Protein AF-A0A2T9XMM3-F1 (afdb_monomer_lite)

Structure (mmCIF, N/CA/C/O backbone):
data_AF-A0A2T9XMM3-F1
#
_entry.id   AF-A0A2T9XMM3-F1
#
loop_
_atom_site.group_PDB
_atom_site.id
_atom_site.type_symbol
_atom_site.label_atom_id
_atom_site.label_alt_id
_atom_site.label_comp_id
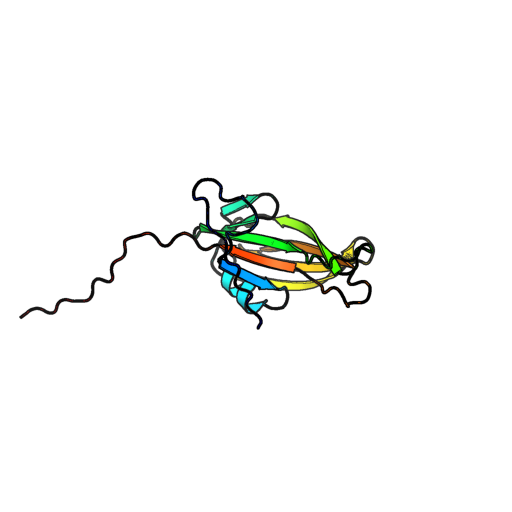_atom_site.label_asym_id
_atom_site.label_entity_id
_atom_site.label_seq_id
_atom_site.pdbx_PDB_ins_code
_atom_site.Cartn_x
_atom_site.Cartn_y
_atom_site.Cartn_z
_atom_site.occupancy
_atom_site.B_iso_or_equiv
_atom_site.auth_seq_id
_atom_site.auth_comp_id
_atom_site.auth_asym_id
_atom_site.auth_atom_id
_atom_site.pdbx_PDB_model_num
ATOM 1 N N . MET A 1 1 ? -2.724 14.398 -9.578 1.00 36.16 1 MET A N 1
ATOM 2 C CA . MET A 1 1 ? -3.770 13.442 -9.167 1.00 36.16 1 MET A CA 1
ATOM 3 C C . MET A 1 1 ? -4.407 12.873 -10.418 1.00 36.16 1 MET A C 1
ATOM 5 O O . MET A 1 1 ? -5.236 13.542 -11.024 1.00 36.16 1 MET A O 1
ATOM 9 N N . SER A 1 2 ? -3.943 11.702 -10.851 1.00 33.81 2 SER A N 1
ATOM 10 C CA . SER A 1 2 ? -4.586 10.939 -11.920 1.00 33.81 2 SER A CA 1
ATOM 11 C C . SER A 1 2 ? -5.397 9.839 -11.245 1.00 33.81 2 SER A C 1
ATOM 13 O O . SER A 1 2 ? -4.831 9.018 -10.539 1.00 33.81 2 SER A O 1
ATOM 15 N N . VAL A 1 3 ? -6.720 9.870 -11.383 1.00 31.66 3 VAL A N 1
ATOM 16 C CA . VAL A 1 3 ? -7.598 8.779 -10.940 1.00 31.66 3 VAL A CA 1
ATOM 17 C C . VAL A 1 3 ? -7.971 8.009 -12.198 1.00 31.66 3 VAL A C 1
ATOM 19 O O . VAL A 1 3 ? -8.618 8.568 -13.085 1.00 31.66 3 VAL A O 1
ATOM 22 N N . VAL A 1 4 ? -7.538 6.754 -12.306 1.00 38.78 4 VAL A N 1
ATOM 23 C CA . VAL A 1 4 ? -7.901 5.881 -13.429 1.00 38.78 4 VAL A CA 1
ATOM 24 C C . VAL A 1 4 ? -9.124 5.065 -13.012 1.00 38.78 4 VAL A C 1
ATOM 26 O O . VAL A 1 4 ? -9.037 4.224 -12.123 1.00 38.78 4 VAL A O 1
ATOM 29 N N . ALA A 1 5 ? -10.276 5.329 -13.630 1.00 34.34 5 ALA A N 1
ATOM 30 C CA . ALA A 1 5 ? -11.491 4.545 -13.413 1.00 34.34 5 ALA A CA 1
ATOM 31 C C . ALA A 1 5 ? -11.460 3.275 -14.284 1.00 34.34 5 ALA A C 1
ATOM 33 O O . ALA A 1 5 ? -11.345 3.372 -15.507 1.00 34.34 5 ALA A O 1
ATOM 34 N N . TYR A 1 6 ? -11.575 2.095 -13.670 1.00 34.84 6 TYR A N 1
ATOM 35 C CA . TYR A 1 6 ? -11.696 0.806 -14.363 1.00 34.84 6 TYR A CA 1
ATOM 36 C C . TYR A 1 6 ? -13.177 0.394 -14.440 1.00 34.84 6 TYR A C 1
ATOM 38 O O . TYR A 1 6 ? -13.925 0.585 -13.490 1.00 34.84 6 TYR A O 1
ATOM 46 N N . SER A 1 7 ? -13.630 -0.143 -15.582 1.00 37.62 7 SER A N 1
ATOM 47 C CA . SER A 1 7 ? -15.038 -0.533 -15.793 1.00 37.62 7 SER A CA 1
ATOM 48 C C . SER A 1 7 ? -15.163 -2.010 -16.179 1.00 37.62 7 SER A C 1
ATOM 50 O O . SER A 1 7 ? -15.087 -2.370 -17.352 1.00 37.62 7 SER A O 1
ATOM 52 N N . GLY A 1 8 ? -15.349 -2.882 -15.188 1.00 38.88 8 GLY A N 1
ATOM 53 C CA . GLY A 1 8 ? -15.798 -4.263 -15.383 1.00 38.88 8 GLY A CA 1
ATOM 54 C C . GLY A 1 8 ? -17.090 -4.542 -14.607 1.00 38.88 8 GLY A C 1
ATOM 55 O O . GLY A 1 8 ? -17.559 -3.709 -13.838 1.00 38.88 8 GLY A O 1
ATOM 56 N N . ARG A 1 9 ? -17.739 -5.679 -14.885 1.00 34.91 9 ARG A N 1
ATOM 57 C CA . ARG A 1 9 ? -18.986 -6.114 -14.227 1.00 34.91 9 ARG A CA 1
ATOM 58 C C . ARG A 1 9 ? -18.664 -7.129 -13.129 1.00 34.91 9 ARG A C 1
ATOM 60 O O . ARG A 1 9 ? -17.972 -8.096 -13.420 1.00 34.91 9 ARG A O 1
ATOM 67 N N . ILE A 1 10 ? -19.251 -6.928 -11.947 1.00 46.00 10 ILE A N 1
ATOM 68 C CA . ILE A 1 10 ? -18.973 -7.689 -10.719 1.00 46.00 10 ILE A CA 1
ATOM 69 C C . ILE A 1 10 ? -19.811 -8.967 -10.618 1.00 46.00 10 ILE A C 1
ATOM 71 O O . ILE A 1 10 ? -21.035 -8.933 -10.778 1.00 46.00 10 ILE A O 1
ATOM 75 N N . ASP A 1 11 ? -19.151 -10.080 -10.290 1.00 38.66 11 ASP A N 1
ATOM 76 C CA . ASP A 1 11 ? -19.771 -11.327 -9.836 1.00 38.66 11 ASP A CA 1
ATOM 77 C C . ASP A 1 11 ? -19.892 -11.311 -8.300 1.00 38.66 11 ASP A C 1
ATOM 79 O O . ASP A 1 11 ? -18.904 -11.403 -7.573 1.00 38.66 11 ASP A O 1
ATOM 83 N N . ALA A 1 12 ? -21.123 -11.215 -7.788 1.00 39.44 12 ALA A N 1
ATOM 84 C CA . ALA A 1 12 ? -21.421 -11.170 -6.352 1.00 39.44 12 ALA A CA 1
ATOM 85 C C . ALA A 1 12 ? -21.085 -12.470 -5.586 1.00 39.44 12 ALA A C 1
ATOM 87 O O . ALA A 1 12 ? -21.313 -12.541 -4.379 1.00 39.44 12 ALA A O 1
ATOM 88 N N . THR A 1 13 ? -20.580 -13.508 -6.263 1.00 38.91 13 THR A N 1
ATOM 89 C CA . THR A 1 13 ? -20.295 -14.820 -5.665 1.00 38.91 13 THR A CA 1
ATOM 90 C C . THR A 1 13 ? -18.808 -15.143 -5.518 1.00 38.91 13 THR A C 1
ATOM 92 O O . THR A 1 13 ? -18.474 -16.089 -4.804 1.00 38.91 13 THR A O 1
ATOM 95 N N . ASN A 1 14 ? -17.906 -14.349 -6.109 1.00 46.03 14 ASN A N 1
ATOM 96 C CA . ASN A 1 14 ? -16.464 -14.544 -5.966 1.00 46.03 14 ASN A CA 1
ATOM 97 C C . ASN A 1 14 ? -15.724 -13.205 -5.794 1.00 46.03 14 ASN A C 1
ATOM 99 O O . ASN A 1 14 ? -15.321 -12.595 -6.784 1.00 46.03 14 ASN A O 1
ATOM 103 N N . PRO A 1 15 ? -15.479 -12.760 -4.549 1.00 48.69 15 PRO A N 1
ATOM 104 C CA . PRO A 1 15 ? -14.843 -11.474 -4.288 1.00 48.69 15 PRO A CA 1
ATOM 105 C C . PRO A 1 15 ? -13.369 -11.382 -4.724 1.00 48.69 15 PRO A C 1
ATOM 107 O O . PRO A 1 15 ? -12.824 -10.289 -4.598 1.00 48.69 15 PRO A O 1
ATOM 110 N N . TYR A 1 16 ? -12.760 -12.471 -5.219 1.00 48.06 16 TYR A N 1
ATOM 111 C CA . TYR A 1 16 ? -11.340 -12.597 -5.584 1.00 48.06 16 TYR A CA 1
ATOM 112 C C . TYR A 1 16 ? -11.097 -12.783 -7.101 1.00 48.06 16 TYR A C 1
ATOM 114 O O . TYR A 1 16 ? -9.991 -13.115 -7.522 1.00 48.06 16 TYR A O 1
ATOM 122 N N . SER A 1 17 ? -12.120 -12.612 -7.949 1.00 46.66 17 SER A N 1
ATOM 123 C CA . SER A 1 17 ? -11.978 -12.727 -9.409 1.00 46.66 17 SER A CA 1
ATOM 124 C C . SER A 1 17 ? -11.369 -11.450 -10.003 1.00 46.66 17 SER A C 1
ATOM 126 O O . SER A 1 17 ? -11.998 -10.395 -10.015 1.00 46.66 17 SER A O 1
ATOM 128 N N . SER A 1 18 ? -10.137 -11.528 -10.508 1.00 53.19 18 SER A N 1
ATOM 129 C CA . SER A 1 18 ? -9.391 -10.378 -11.024 1.00 53.19 18 SER A CA 1
ATOM 130 C C . SER A 1 18 ? -9.881 -9.888 -12.399 1.00 53.19 18 SER A C 1
ATOM 132 O O . SER A 1 18 ? -10.313 -10.658 -13.256 1.00 53.19 18 SER A O 1
ATOM 134 N N . SER A 1 19 ? -9.736 -8.572 -12.603 1.00 44.53 19 SER A N 1
ATOM 135 C CA . SER A 1 19 ? -10.054 -7.755 -13.793 1.00 44.53 19 SER A CA 1
ATOM 136 C C . SER A 1 19 ? -11.523 -7.319 -13.960 1.00 44.53 19 SER A C 1
ATOM 138 O O . SER A 1 19 ? -12.256 -7.782 -14.828 1.00 44.53 19 SER A O 1
ATOM 140 N N . GLY A 1 20 ? -11.945 -6.339 -13.149 1.00 50.19 20 GLY A N 1
ATOM 141 C CA . GLY A 1 20 ? -13.205 -5.617 -13.373 1.00 50.19 20 GLY A CA 1
ATOM 142 C C . GLY A 1 20 ? -13.899 -5.033 -12.143 1.00 50.19 20 GLY A C 1
ATOM 143 O O . GLY A 1 20 ? -14.808 -4.228 -12.308 1.00 50.19 20 GLY A O 1
ATOM 144 N N . ASP A 1 21 ? -13.454 -5.412 -10.946 1.00 65.62 21 ASP A N 1
ATOM 145 C CA . ASP A 1 21 ? -14.229 -5.259 -9.708 1.00 65.62 21 ASP A CA 1
ATOM 146 C C . ASP A 1 21 ? -13.867 -4.057 -8.828 1.00 65.62 21 ASP A C 1
ATOM 148 O O . ASP A 1 21 ? -14.535 -3.820 -7.826 1.00 65.62 21 ASP A O 1
ATOM 152 N N . PHE A 1 22 ? -12.816 -3.310 -9.160 1.00 72.56 22 PHE A N 1
ATOM 153 C CA . PHE A 1 22 ? -12.331 -2.209 -8.327 1.00 72.56 22 PHE A CA 1
ATOM 154 C C . PHE A 1 22 ? -12.805 -0.864 -8.880 1.00 72.56 22 PHE A C 1
ATOM 156 O O . PHE A 1 22 ? -12.601 -0.557 -10.055 1.00 72.56 22 PHE A O 1
ATOM 163 N N . ASP A 1 23 ? -13.424 -0.066 -8.014 1.00 80.19 23 ASP A N 1
ATOM 164 C CA . ASP A 1 23 ? -14.023 1.230 -8.335 1.00 80.19 23 ASP A CA 1
ATOM 165 C C . ASP A 1 23 ? -12.957 2.286 -8.654 1.00 80.19 23 ASP A C 1
ATOM 167 O O . ASP A 1 23 ? -13.153 3.164 -9.498 1.00 80.19 23 ASP A O 1
ATOM 171 N N . VAL A 1 24 ? -11.839 2.232 -7.925 1.00 85.44 24 VAL A N 1
ATOM 172 C CA . VAL A 1 24 ? -10.780 3.246 -7.939 1.00 85.44 24 VAL A CA 1
ATOM 173 C C . VAL A 1 24 ? -9.418 2.571 -7.808 1.00 85.44 24 VAL A C 1
ATOM 175 O O . VAL A 1 24 ? -9.282 1.590 -7.085 1.00 85.44 24 VAL A O 1
ATOM 178 N N . ALA A 1 25 ? -8.403 3.121 -8.471 1.00 88.19 25 ALA A N 1
ATOM 179 C CA . ALA A 1 25 ? -7.004 2.781 -8.241 1.00 88.19 25 ALA A CA 1
ATOM 180 C C . ALA A 1 25 ? -6.216 4.030 -7.823 1.00 88.19 25 ALA A C 1
ATOM 182 O O . ALA A 1 25 ? -6.357 5.091 -8.441 1.00 88.19 25 ALA A O 1
ATOM 183 N N . TYR A 1 26 ? -5.391 3.889 -6.788 1.00 91.69 26 TYR A N 1
ATOM 184 C CA . TYR A 1 26 ? -4.457 4.902 -6.303 1.00 91.69 26 TYR A CA 1
ATOM 185 C C . TYR A 1 26 ? -3.029 4.437 -6.568 1.00 91.69 26 TYR A C 1
ATOM 187 O O . TYR A 1 26 ? -2.674 3.337 -6.161 1.00 91.69 26 TYR A O 1
ATOM 195 N N . ASP A 1 27 ? -2.226 5.249 -7.254 1.00 92.81 27 ASP A N 1
ATOM 196 C CA . ASP A 1 27 ? -0.792 4.987 -7.408 1.00 92.81 27 ASP A CA 1
ATOM 197 C C . ASP A 1 27 ? -0.010 5.353 -6.134 1.00 92.81 27 ASP A C 1
ATOM 199 O O . ASP A 1 27 ? -0.527 6.028 -5.239 1.00 92.81 27 ASP A O 1
ATOM 203 N N . HIS A 1 28 ? 1.251 4.929 -6.070 1.00 90.00 28 HIS A N 1
ATOM 204 C CA . HIS A 1 28 ? 2.154 5.187 -4.945 1.00 90.00 28 HIS A CA 1
ATOM 205 C C . HIS A 1 28 ? 2.318 6.678 -4.582 1.00 90.00 28 HIS A C 1
ATOM 207 O O . HIS A 1 28 ? 2.737 6.987 -3.472 1.00 90.00 28 HIS A O 1
ATOM 213 N N . GLY A 1 29 ? 2.023 7.613 -5.494 1.00 92.12 29 GLY A N 1
ATOM 214 C CA . GLY A 1 29 ? 2.081 9.056 -5.249 1.00 92.12 29 GLY A CA 1
ATOM 215 C C . GLY A 1 29 ? 0.790 9.635 -4.661 1.00 92.12 29 GLY A C 1
ATOM 216 O O . GLY A 1 29 ? 0.753 10.807 -4.278 1.00 92.12 29 GLY A O 1
ATOM 217 N N . ALA A 1 30 ? -0.282 8.845 -4.570 1.00 94.00 30 ALA A N 1
ATOM 218 C CA . ALA A 1 30 ? -1.563 9.235 -3.989 1.00 94.00 30 ALA A CA 1
ATOM 219 C C . ALA A 1 30 ? -1.629 8.985 -2.468 1.00 94.00 30 ALA A C 1
ATOM 221 O O . ALA A 1 30 ? -2.681 8.616 -1.943 1.00 94.00 30 ALA A O 1
ATOM 222 N N . GLU A 1 31 ? -0.528 9.236 -1.755 1.00 96.25 31 GLU A N 1
ATOM 223 C CA . GLU A 1 31 ? -0.355 8.969 -0.318 1.00 96.25 31 GLU A CA 1
ATOM 224 C C . GLU A 1 31 ? -1.512 9.495 0.537 1.00 96.25 31 GLU A C 1
ATOM 226 O O . GLU A 1 31 ? -2.087 8.742 1.310 1.00 96.25 31 GLU A O 1
ATOM 231 N N . ALA A 1 32 ? -1.950 10.742 0.334 1.00 96.00 32 ALA A N 1
ATOM 232 C CA . ALA A 1 32 ? -3.059 11.321 1.101 1.00 96.00 32 ALA A CA 1
ATOM 233 C C . ALA A 1 32 ? -4.401 10.586 0.896 1.00 96.00 32 ALA A C 1
ATOM 235 O O . ALA A 1 32 ? -5.245 10.563 1.791 1.00 96.00 32 ALA A O 1
ATOM 236 N N . ALA A 1 33 ? -4.627 10.002 -0.285 1.00 94.75 33 ALA A N 1
ATOM 237 C CA . ALA A 1 33 ? -5.837 9.229 -0.560 1.00 94.75 33 ALA A CA 1
ATOM 238 C C . ALA A 1 33 ? -5.751 7.820 0.041 1.00 94.75 33 ALA A C 1
ATOM 240 O O . ALA A 1 33 ? -6.747 7.319 0.557 1.00 94.75 33 ALA A O 1
ATOM 241 N N . ILE A 1 34 ? -4.563 7.210 0.003 1.00 96.25 34 ILE A N 1
ATOM 242 C CA . ILE A 1 34 ? -4.285 5.912 0.631 1.00 96.25 34 ILE A CA 1
ATOM 243 C C . ILE A 1 34 ? -4.346 6.038 2.160 1.00 96.25 34 ILE A C 1
ATOM 245 O O . ILE A 1 34 ? -4.941 5.199 2.828 1.00 96.25 34 ILE A O 1
ATOM 249 N N . GLU A 1 35 ? -3.808 7.116 2.724 1.00 97.50 35 GLU A N 1
ATOM 250 C CA . GLU A 1 35 ? -3.907 7.430 4.147 1.00 97.50 35 GLU A CA 1
ATOM 251 C C . GLU A 1 35 ? -5.373 7.577 4.568 1.00 97.50 35 GLU A C 1
ATOM 253 O O . GLU A 1 35 ? -5.821 6.899 5.489 1.00 97.50 35 GLU A O 1
ATOM 258 N N . ALA A 1 36 ? -6.152 8.394 3.853 1.00 96.31 36 ALA A N 1
ATOM 259 C CA . ALA A 1 36 ? -7.572 8.586 4.146 1.00 96.31 36 ALA A CA 1
ATOM 260 C C . ALA A 1 36 ? -8.409 7.298 4.025 1.00 96.31 36 ALA A C 1
ATOM 262 O O . ALA A 1 36 ? -9.460 7.199 4.650 1.00 96.31 36 ALA A O 1
ATOM 263 N N . LEU A 1 37 ? -7.962 6.336 3.215 1.00 95.19 37 LEU A N 1
ATOM 264 C CA . LEU A 1 37 ? -8.603 5.034 3.043 1.00 95.19 37 LEU A CA 1
ATOM 265 C C . LEU A 1 37 ? -8.362 4.095 4.233 1.00 95.19 37 LEU A C 1
ATOM 267 O O . LEU A 1 37 ? -9.227 3.289 4.553 1.00 95.19 37 LEU A O 1
ATOM 271 N N . LEU A 1 38 ? -7.187 4.177 4.859 1.00 96.75 38 LEU A N 1
ATOM 272 C CA . LEU A 1 38 ? -6.776 3.285 5.946 1.00 96.75 38 LEU A CA 1
ATOM 273 C C . LEU A 1 38 ? -7.071 3.869 7.334 1.00 96.75 38 LEU A C 1
ATOM 275 O O . LEU A 1 38 ? -7.337 3.122 8.274 1.00 96.75 38 LEU A O 1
ATOM 279 N N . LEU A 1 39 ? -7.013 5.195 7.487 1.00 97.31 39 LEU A N 1
ATOM 280 C CA . LEU A 1 39 ? -7.236 5.868 8.765 1.00 97.31 39 LEU A CA 1
ATOM 281 C C . LEU A 1 39 ? -8.621 5.569 9.343 1.00 97.31 39 LEU A C 1
ATOM 283 O O . LEU A 1 39 ? -9.641 5.726 8.680 1.00 97.31 39 LEU A O 1
ATOM 287 N N . GLY A 1 40 ? -8.653 5.219 10.628 1.00 96.38 40 GLY A N 1
ATOM 288 C CA . GLY A 1 40 ? -9.888 4.934 11.357 1.00 96.38 40 GLY A CA 1
ATOM 289 C C . GLY A 1 40 ? -10.452 3.533 11.123 1.00 96.38 40 GLY A C 1
ATOM 290 O O . GLY A 1 40 ? -11.438 3.187 11.768 1.00 96.38 40 GLY A O 1
ATOM 291 N N . HIS A 1 41 ? -9.807 2.726 10.280 1.00 95.50 41 HIS A N 1
ATOM 292 C CA . HIS A 1 41 ? -10.209 1.358 9.974 1.00 95.50 41 HIS A CA 1
ATOM 293 C C . HIS A 1 41 ? -9.274 0.335 10.616 1.00 95.50 41 HIS A C 1
ATOM 295 O O . HIS A 1 41 ? -8.125 0.631 10.950 1.00 95.50 41 HIS A O 1
ATOM 301 N N . SER A 1 42 ? -9.776 -0.883 10.797 1.00 94.12 42 SER A N 1
ATOM 302 C CA . SER A 1 42 ? -8.952 -2.051 11.140 1.00 94.12 42 SER A CA 1
ATOM 303 C C . SER A 1 42 ? -8.935 -3.038 9.980 1.00 94.12 42 SER A C 1
ATOM 305 O O . SER A 1 42 ? -9.843 -3.044 9.145 1.00 94.12 42 SER A O 1
ATOM 307 N N . VAL A 1 43 ? -7.900 -3.874 9.918 1.00 93.88 43 VAL A N 1
ATOM 308 C CA . VAL A 1 43 ? -7.838 -4.962 8.941 1.00 93.88 43 VAL A CA 1
ATOM 309 C C . VAL A 1 43 ? -8.630 -6.138 9.505 1.00 93.88 43 VAL A C 1
ATOM 311 O O . VAL A 1 43 ? -8.333 -6.646 10.580 1.00 93.88 43 VAL A O 1
ATOM 314 N N . SER A 1 44 ? -9.683 -6.546 8.800 1.00 89.50 44 SER A N 1
ATOM 315 C CA . SER A 1 44 ? -10.533 -7.670 9.203 1.00 89.50 44 SER A CA 1
ATOM 316 C C . SER A 1 44 ? -10.063 -8.998 8.612 1.00 89.50 44 SER A C 1
ATOM 318 O O . SER A 1 44 ? -10.347 -10.063 9.168 1.00 89.50 44 SER A O 1
ATOM 320 N N . LYS A 1 45 ? -9.368 -8.954 7.466 1.00 89.38 45 LYS A N 1
ATOM 321 C CA . LYS A 1 45 ? -8.798 -10.134 6.814 1.00 89.38 45 LYS A CA 1
ATOM 322 C C . LYS A 1 45 ? -7.674 -9.769 5.848 1.00 89.38 45 LYS A C 1
ATOM 324 O O . LYS A 1 45 ? -7.824 -8.853 5.044 1.00 89.38 45 LYS A O 1
ATOM 329 N N . VAL A 1 46 ? -6.629 -10.591 5.833 1.00 90.94 46 VAL A N 1
ATOM 330 C CA . VAL A 1 46 ? -5.571 -10.592 4.810 1.00 90.94 46 VAL A CA 1
ATOM 331 C C . VAL A 1 46 ? -5.644 -11.881 3.991 1.00 90.94 46 VAL A C 1
ATOM 333 O O . VAL A 1 46 ? -5.846 -12.963 4.551 1.00 90.94 46 VAL A O 1
ATOM 336 N N . ALA A 1 47 ? -5.513 -11.791 2.667 1.00 87.88 47 ALA A N 1
ATOM 337 C CA . ALA A 1 47 ? -5.422 -12.956 1.785 1.00 87.88 47 ALA A CA 1
ATOM 338 C C . ALA A 1 47 ? -4.650 -12.622 0.503 1.00 87.88 47 ALA A C 1
ATOM 340 O O . ALA A 1 47 ? -5.104 -11.782 -0.262 1.00 87.88 47 ALA A O 1
ATOM 341 N N . GLU A 1 48 ? -3.542 -13.321 0.243 1.00 89.62 48 GLU A N 1
ATOM 342 C CA . GLU A 1 48 ? -2.683 -13.095 -0.935 1.00 89.62 48 GLU A CA 1
ATOM 343 C C . GLU A 1 48 ? -2.274 -11.617 -1.067 1.00 89.62 48 GLU A C 1
ATOM 345 O O . GLU A 1 48 ? -1.530 -11.124 -0.227 1.00 89.62 48 GLU A O 1
ATOM 350 N N . ASP A 1 49 ? -2.776 -10.918 -2.084 1.00 91.00 49 ASP A N 1
ATOM 351 C CA . ASP A 1 49 ? -2.574 -9.495 -2.372 1.00 91.00 49 ASP A CA 1
ATOM 352 C C . ASP A 1 49 ? -3.755 -8.610 -1.919 1.00 91.00 49 ASP A C 1
ATOM 354 O O . ASP A 1 49 ? -3.860 -7.447 -2.313 1.00 91.00 49 ASP A O 1
ATOM 358 N N . HIS A 1 50 ? -4.667 -9.144 -1.101 1.00 92.00 50 HIS A N 1
ATOM 359 C CA . HIS A 1 50 ? -5.891 -8.473 -0.670 1.00 92.00 50 HIS A CA 1
ATOM 360 C C . HIS A 1 50 ? -5.934 -8.171 0.834 1.00 92.00 50 HIS A C 1
ATOM 362 O O . HIS A 1 50 ? -5.609 -9.016 1.674 1.00 92.00 50 HIS A O 1
ATOM 368 N N . LEU A 1 51 ? -6.472 -6.991 1.162 1.00 92.94 51 LEU A N 1
ATOM 369 C CA . LEU A 1 51 ? -6.846 -6.569 2.514 1.00 92.94 51 LEU A CA 1
ATOM 370 C C . LEU A 1 51 ? -8.338 -6.243 2.556 1.00 92.94 51 LEU A C 1
ATOM 372 O O . LEU A 1 51 ? -8.819 -5.424 1.777 1.00 92.94 51 LEU A O 1
ATOM 376 N N . LEU A 1 52 ? -9.075 -6.851 3.478 1.00 92.19 52 LEU A N 1
ATOM 377 C CA . LEU A 1 52 ? -10.446 -6.462 3.792 1.00 92.19 52 LEU A CA 1
ATOM 378 C C . LEU A 1 52 ? -10.431 -5.580 5.039 1.00 92.19 52 LEU A C 1
ATOM 380 O O . LEU A 1 52 ? -9.894 -5.986 6.070 1.00 92.19 52 LEU A O 1
ATOM 384 N N . LEU A 1 53 ? -11.032 -4.399 4.951 1.00 93.81 53 LEU A N 1
ATOM 385 C CA . LEU A 1 53 ? -11.227 -3.508 6.092 1.00 93.81 53 LEU A CA 1
ATOM 386 C C . LEU A 1 53 ? -12.501 -3.876 6.867 1.00 93.81 53 LEU A C 1
ATOM 388 O O . LEU A 1 53 ? -13.312 -4.696 6.427 1.00 93.81 53 LEU A O 1
ATOM 392 N N . ASP A 1 54 ? -12.666 -3.313 8.057 1.00 93.50 54 ASP A N 1
ATOM 393 C CA . ASP A 1 54 ? -13.813 -3.555 8.939 1.00 93.50 54 ASP A CA 1
ATOM 394 C C . ASP A 1 54 ? -15.144 -3.013 8.399 1.00 93.50 54 ASP A C 1
ATOM 396 O O . ASP A 1 54 ? -16.204 -3.558 8.706 1.00 93.50 54 ASP A O 1
ATOM 400 N N . ASP A 1 55 ? -15.095 -1.988 7.551 1.00 90.56 55 ASP A N 1
ATOM 401 C CA . ASP A 1 55 ? -16.261 -1.426 6.865 1.00 90.56 55 ASP A CA 1
ATOM 402 C C . ASP A 1 55 ? -16.699 -2.246 5.633 1.00 90.56 55 ASP A C 1
ATOM 404 O O . ASP A 1 55 ? -17.703 -1.927 4.996 1.00 90.56 55 ASP A O 1
ATOM 408 N N . GLY A 1 56 ? -15.967 -3.314 5.298 1.00 90.38 56 GLY A N 1
ATOM 409 C CA . GLY A 1 56 ? -16.211 -4.152 4.126 1.00 90.38 56 GLY A CA 1
ATOM 410 C C . GLY A 1 56 ? -15.549 -3.652 2.839 1.00 90.38 56 GLY A C 1
ATOM 411 O O . GLY A 1 56 ? -15.751 -4.262 1.785 1.00 90.38 56 GLY A O 1
ATOM 412 N N . THR A 1 57 ? -14.753 -2.582 2.896 1.00 92.00 57 THR A N 1
ATOM 413 C CA . THR A 1 57 ? -13.929 -2.132 1.773 1.00 92.00 57 THR A CA 1
ATOM 414 C C . THR A 1 57 ? -12.834 -3.161 1.501 1.00 92.00 57 THR A C 1
ATOM 416 O O . THR A 1 57 ? -12.062 -3.524 2.389 1.00 92.00 57 THR A O 1
ATOM 419 N N . LEU A 1 58 ? -12.763 -3.646 0.259 1.00 92.31 58 LEU A N 1
ATOM 420 C CA . LEU A 1 58 ? -11.720 -4.561 -0.191 1.00 92.31 58 LEU A CA 1
ATOM 421 C C . LEU A 1 58 ? -10.641 -3.787 -0.940 1.00 92.31 58 LEU A C 1
ATOM 423 O O . LEU A 1 58 ? -10.918 -3.101 -1.926 1.00 92.31 58 LEU A O 1
ATOM 427 N N . LEU A 1 59 ? -9.406 -3.958 -0.496 1.00 94.00 59 LEU A N 1
ATOM 428 C CA . LEU A 1 59 ? -8.212 -3.440 -1.136 1.00 94.00 59 LEU A CA 1
ATOM 429 C C . LEU A 1 59 ? -7.468 -4.577 -1.817 1.00 94.00 59 LEU A C 1
ATOM 431 O O . LEU A 1 59 ? -7.379 -5.677 -1.272 1.00 94.00 59 LEU A O 1
ATOM 435 N N . ARG A 1 60 ? -6.897 -4.287 -2.980 1.00 93.69 60 ARG A N 1
ATOM 436 C CA . ARG A 1 60 ? -5.912 -5.136 -3.641 1.00 93.69 60 ARG A CA 1
ATOM 437 C C . ARG A 1 60 ? -4.645 -4.330 -3.882 1.00 93.69 60 ARG A C 1
ATOM 439 O O . ARG A 1 60 ? -4.704 -3.253 -4.475 1.00 93.69 60 ARG A O 1
ATOM 446 N N . LEU A 1 61 ? -3.529 -4.841 -3.388 1.00 94.50 61 LEU A N 1
ATOM 447 C CA . LEU A 1 61 ? -2.227 -4.191 -3.388 1.00 94.50 61 LEU A CA 1
ATOM 448 C C . LEU A 1 61 ? -1.356 -4.864 -4.443 1.00 94.50 61 LEU A C 1
ATOM 450 O O . LEU A 1 61 ? -1.022 -6.035 -4.313 1.00 94.50 61 LEU A O 1
ATOM 454 N N . VAL A 1 62 ? -0.995 -4.137 -5.496 1.00 92.88 62 VAL A N 1
ATOM 455 C CA . VAL A 1 62 ? -0.206 -4.682 -6.609 1.00 92.88 62 VAL A CA 1
ATOM 456 C C . VAL A 1 62 ? 0.986 -3.786 -6.886 1.00 92.88 62 VAL A C 1
ATOM 458 O O . VAL A 1 62 ? 0.850 -2.564 -6.875 1.00 92.88 62 VAL A O 1
ATOM 461 N N . GLY A 1 63 ? 2.155 -4.370 -7.128 1.00 91.56 63 GLY A N 1
ATOM 462 C CA . GLY A 1 63 ? 3.290 -3.595 -7.613 1.00 91.56 63 GLY A CA 1
ATOM 463 C C . GLY A 1 63 ? 3.075 -3.138 -9.059 1.00 91.56 63 GLY A C 1
ATOM 464 O O . GLY A 1 63 ? 2.165 -3.600 -9.754 1.00 91.56 63 GLY A O 1
ATOM 465 N N . ASN A 1 64 ? 3.865 -2.162 -9.497 1.00 90.94 64 ASN A N 1
ATOM 466 C CA . ASN A 1 64 ? 3.859 -1.709 -10.880 1.00 90.94 64 ASN A CA 1
ATOM 467 C C . ASN A 1 64 ? 4.329 -2.834 -11.816 1.00 90.94 64 ASN A C 1
ATOM 469 O O . ASN A 1 64 ? 5.310 -3.505 -11.529 1.00 90.94 64 ASN A O 1
ATOM 473 N N . GLU A 1 65 ? 3.648 -3.006 -12.949 1.00 87.31 65 GLU A N 1
ATOM 474 C CA . GLU A 1 65 ? 4.100 -3.867 -14.047 1.00 87.31 65 GLU A CA 1
ATOM 475 C C . GLU A 1 65 ? 4.623 -2.959 -15.169 1.00 87.31 65 GLU A C 1
ATOM 477 O O . GLU A 1 65 ? 3.850 -2.348 -15.913 1.00 87.31 65 GLU A O 1
ATOM 482 N N . GLY A 1 66 ? 5.944 -2.836 -15.275 1.00 81.94 66 GLY A N 1
ATOM 483 C CA . GLY A 1 66 ? 6.623 -2.012 -16.270 1.00 81.94 66 GLY A CA 1
ATOM 484 C C . GLY A 1 66 ? 6.578 -2.599 -17.682 1.00 81.94 66 GLY A C 1
ATOM 485 O O . GLY A 1 66 ? 6.701 -1.871 -18.673 1.00 81.94 66 GLY A O 1
ATOM 486 N N . GLY A 1 67 ? 6.367 -3.914 -17.803 1.00 80.69 67 GLY A N 1
ATOM 487 C CA . GLY A 1 67 ? 6.125 -4.588 -19.084 1.00 80.69 67 GLY A CA 1
ATOM 488 C C . GLY A 1 67 ? 7.365 -4.713 -19.978 1.00 80.69 67 GLY A C 1
ATOM 489 O O . GLY A 1 67 ? 7.250 -5.043 -21.164 1.00 80.69 67 GLY A O 1
ATOM 490 N N . CYS A 1 68 ? 8.561 -4.464 -19.435 1.00 80.56 68 CYS A N 1
ATOM 491 C CA . CYS A 1 68 ? 9.825 -4.740 -20.110 1.00 80.56 68 CYS A CA 1
ATOM 492 C C . CYS A 1 68 ? 10.201 -6.213 -19.940 1.00 80.56 68 CYS A C 1
ATOM 494 O O . CYS A 1 68 ? 10.225 -6.727 -18.830 1.00 80.56 68 CYS A O 1
ATOM 496 N N . SER A 1 69 ? 10.682 -6.876 -20.997 1.00 82.81 69 SER A N 1
ATOM 497 C CA . SER A 1 69 ? 11.286 -8.216 -20.858 1.00 82.81 69 SER A CA 1
ATOM 498 C C . SER A 1 69 ? 12.537 -8.240 -19.965 1.00 82.81 69 SER A C 1
ATOM 500 O O . SER A 1 69 ? 13.066 -9.307 -19.673 1.00 82.81 69 SER A O 1
ATOM 502 N N . CYS A 1 70 ? 13.063 -7.062 -19.623 1.00 81.00 70 CYS A N 1
ATOM 503 C CA . CYS A 1 70 ? 14.210 -6.856 -18.756 1.00 81.00 70 CYS A CA 1
ATOM 504 C C . CYS A 1 70 ? 13.856 -6.764 -17.264 1.00 81.00 70 CYS A C 1
ATOM 506 O O . CYS A 1 70 ? 14.780 -6.674 -16.465 1.00 81.00 70 CYS A O 1
ATOM 508 N N . GLY A 1 71 ? 12.568 -6.744 -16.901 1.00 80.38 71 GLY A N 1
ATOM 509 C CA . GLY A 1 71 ? 12.112 -6.550 -15.519 1.00 80.38 71 GLY A CA 1
ATOM 510 C C . GLY A 1 71 ? 12.120 -5.093 -15.040 1.00 80.38 71 GLY A C 1
ATOM 511 O O . GLY A 1 71 ? 11.705 -4.804 -13.927 1.00 80.38 71 GLY A O 1
ATOM 512 N N . GLY A 1 72 ? 12.599 -4.154 -15.863 1.00 87.12 72 GLY A N 1
ATOM 513 C CA . GLY A 1 72 ? 12.631 -2.739 -15.497 1.00 87.12 72 GLY A CA 1
ATOM 514 C C . GLY A 1 72 ? 11.223 -2.168 -15.334 1.00 87.12 72 GLY A C 1
ATOM 515 O O . GLY A 1 72 ? 10.404 -2.279 -16.248 1.00 87.12 72 GLY A O 1
ATOM 516 N N . GLY A 1 73 ? 10.992 -1.520 -14.198 1.00 87.62 73 GLY A N 1
ATOM 517 C CA . GLY A 1 73 ? 9.713 -0.992 -13.741 1.00 87.62 73 GLY A CA 1
ATOM 518 C C . GLY A 1 73 ? 8.820 -2.024 -13.052 1.00 87.62 73 GLY A C 1
ATOM 519 O O . GLY A 1 73 ? 7.756 -1.631 -12.583 1.00 87.62 73 GLY A O 1
ATOM 520 N N . ASP A 1 74 ? 9.207 -3.300 -12.982 1.00 89.88 74 ASP A N 1
ATOM 521 C CA . ASP A 1 74 ? 8.408 -4.325 -12.308 1.00 89.88 74 ASP A CA 1
ATOM 522 C C . ASP A 1 74 ? 8.663 -4.291 -10.794 1.00 89.88 74 ASP A C 1
ATOM 524 O O . ASP A 1 74 ? 9.809 -4.233 -10.342 1.00 89.88 74 ASP A O 1
ATOM 528 N N . TYR A 1 75 ? 7.580 -4.313 -10.021 1.00 93.56 75 TYR A N 1
ATOM 529 C CA . TYR A 1 75 ? 7.582 -4.356 -8.562 1.00 93.56 75 TYR A CA 1
ATOM 530 C C . TYR A 1 75 ? 6.705 -5.507 -8.076 1.00 93.56 75 TYR A C 1
ATOM 532 O O . TYR A 1 75 ? 5.585 -5.690 -8.551 1.00 93.56 75 TYR A O 1
ATOM 540 N N . ASP A 1 76 ? 7.182 -6.224 -7.065 1.00 94.25 76 ASP A N 1
ATOM 541 C CA . ASP A 1 76 ? 6.476 -7.337 -6.438 1.00 94.25 76 ASP A CA 1
ATOM 542 C C . ASP A 1 76 ? 6.044 -6.973 -5.016 1.00 94.25 76 ASP A C 1
ATOM 544 O O . ASP A 1 76 ? 6.802 -6.365 -4.260 1.00 94.25 76 ASP A O 1
ATOM 548 N N . LEU A 1 77 ? 4.832 -7.381 -4.622 1.00 95.50 77 LEU A N 1
ATOM 549 C CA . LEU A 1 77 ? 4.392 -7.333 -3.225 1.00 95.50 77 LEU A CA 1
ATOM 550 C C . LEU A 1 77 ? 5.124 -8.432 -2.443 1.00 95.50 77 LEU A C 1
ATOM 552 O O . LEU A 1 77 ? 4.796 -9.613 -2.559 1.00 95.50 77 LEU A O 1
ATOM 556 N N . THR A 1 78 ? 6.118 -8.047 -1.650 1.00 95.75 78 THR A N 1
ATOM 557 C CA . THR A 1 78 ? 6.974 -8.986 -0.908 1.00 95.75 78 THR A CA 1
ATOM 558 C C . THR A 1 78 ? 6.513 -9.205 0.528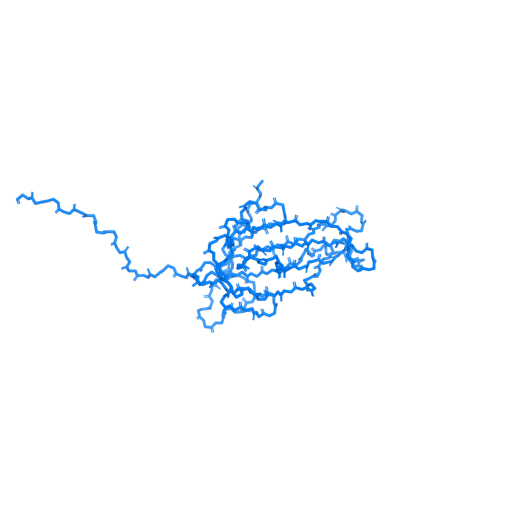 1.00 95.75 78 THR A C 1
ATOM 560 O O . THR A 1 78 ? 6.825 -10.235 1.128 1.00 95.75 78 THR A O 1
ATOM 563 N N . GLU A 1 79 ? 5.739 -8.271 1.080 1.00 95.62 79 GLU A N 1
ATOM 564 C CA . GLU A 1 79 ? 5.208 -8.357 2.437 1.00 95.62 79 GLU A CA 1
ATOM 565 C C . GLU A 1 79 ? 3.798 -7.771 2.494 1.00 95.62 79 GLU A C 1
ATOM 567 O O . GLU A 1 79 ? 3.555 -6.700 1.941 1.00 95.62 79 GLU A O 1
ATOM 572 N N . LEU A 1 80 ? 2.887 -8.463 3.183 1.00 96.12 80 LEU A N 1
ATOM 573 C CA . LEU A 1 80 ? 1.541 -7.990 3.500 1.00 96.12 80 LEU A CA 1
ATOM 574 C C . LEU A 1 80 ? 1.127 -8.548 4.866 1.00 96.12 80 LEU A C 1
ATOM 576 O O . LEU A 1 80 ? 1.033 -9.766 5.030 1.00 96.12 80 LEU A O 1
ATOM 580 N N . ASN A 1 81 ? 0.887 -7.674 5.843 1.00 93.81 81 ASN A N 1
ATOM 581 C CA . ASN A 1 81 ? 0.602 -8.073 7.223 1.00 93.81 81 ASN A CA 1
ATOM 582 C C . ASN A 1 81 ? -0.801 -7.677 7.687 1.00 93.81 81 ASN A C 1
ATOM 584 O O . ASN A 1 81 ? -1.425 -6.754 7.170 1.00 93.81 81 ASN A O 1
ATOM 588 N N . ASP A 1 82 ? -1.275 -8.380 8.715 1.00 89.50 82 ASP A N 1
ATOM 589 C CA . ASP A 1 82 ? -2.518 -8.063 9.418 1.00 89.50 82 ASP A CA 1
ATOM 590 C C . ASP A 1 82 ? -2.302 -6.956 10.469 1.00 89.50 82 ASP A C 1
ATOM 592 O O . ASP A 1 82 ? -1.194 -6.756 10.980 1.00 89.50 82 ASP A O 1
ATOM 596 N N . VAL A 1 83 ? -3.376 -6.247 10.812 1.00 91.81 83 VAL A N 1
ATOM 597 C CA . VAL A 1 83 ? -3.401 -5.139 11.766 1.00 91.81 83 VAL A CA 1
ATOM 598 C C . VAL A 1 83 ? -4.566 -5.338 12.733 1.00 91.81 83 VAL A C 1
ATOM 600 O O . VAL A 1 83 ? -5.688 -4.897 12.494 1.00 91.81 83 VAL A O 1
ATOM 603 N N . ASP A 1 84 ? -4.267 -5.949 13.879 1.00 89.56 84 ASP A N 1
ATOM 604 C CA . ASP A 1 84 ? -5.229 -6.229 14.956 1.00 89.56 84 ASP A CA 1
ATOM 605 C C . ASP A 1 84 ? -5.481 -4.994 15.853 1.00 89.56 84 ASP A C 1
ATOM 607 O O . ASP A 1 84 ? -5.287 -5.017 17.073 1.00 89.56 84 ASP A O 1
ATOM 611 N N . ASN A 1 85 ? -5.797 -3.852 15.233 1.00 94.75 85 ASN A N 1
ATOM 612 C CA . ASN A 1 85 ? -6.300 -2.641 15.889 1.00 94.75 85 ASN A CA 1
ATOM 613 C C . ASN A 1 85 ? -6.776 -1.607 14.854 1.00 94.75 85 ASN A C 1
ATOM 615 O O . ASN A 1 85 ? -6.533 -1.743 13.658 1.00 94.75 85 ASN A O 1
ATOM 619 N N . ILE A 1 86 ? -7.390 -0.524 15.331 1.00 96.94 86 ILE A N 1
ATOM 620 C CA . ILE A 1 86 ? -7.688 0.650 14.510 1.00 96.94 86 ILE A CA 1
ATOM 621 C C . ILE A 1 86 ? -6.387 1.358 14.119 1.00 96.94 86 ILE A C 1
ATOM 623 O O . ILE A 1 86 ? -5.553 1.681 14.973 1.00 96.94 86 ILE A O 1
ATOM 627 N N . ILE A 1 87 ? -6.245 1.626 12.824 1.00 97.75 87 ILE A N 1
ATOM 628 C CA . ILE A 1 87 ? -5.156 2.400 12.239 1.00 97.75 87 ILE A CA 1
ATOM 629 C C . ILE A 1 87 ? -5.375 3.880 12.563 1.00 97.75 87 ILE A C 1
ATOM 631 O O . ILE A 1 87 ? -6.399 4.476 12.231 1.00 97.75 87 ILE A O 1
ATOM 635 N N . THR A 1 88 ? -4.392 4.482 13.223 1.00 97.69 88 THR A N 1
ATOM 636 C CA . THR A 1 88 ? -4.439 5.878 13.697 1.00 97.69 88 THR A CA 1
ATOM 637 C C . THR A 1 88 ? -3.487 6.815 12.963 1.00 97.69 88 THR A C 1
ATOM 639 O O . THR A 1 88 ? -3.663 8.029 13.038 1.00 97.69 88 THR A O 1
ATOM 642 N N . ALA A 1 89 ? -2.501 6.267 12.255 1.00 97.75 89 ALA A N 1
ATOM 643 C CA . ALA A 1 89 ? -1.622 7.000 11.352 1.00 97.75 89 ALA A CA 1
ATOM 644 C C . ALA A 1 89 ? -1.099 6.056 10.267 1.00 97.75 89 ALA A C 1
ATOM 646 O O . ALA A 1 89 ? -0.996 4.846 10.496 1.00 97.75 89 ALA A O 1
ATOM 647 N N . VAL A 1 90 ? -0.759 6.621 9.112 1.00 97.94 90 VAL A N 1
ATOM 648 C CA . VAL A 1 90 ? -0.134 5.918 7.989 1.00 97.94 90 VAL A CA 1
ATOM 649 C C . VAL A 1 90 ? 1.137 6.670 7.619 1.00 97.94 90 VAL A C 1
ATOM 651 O O . VAL A 1 90 ? 1.143 7.897 7.573 1.00 97.94 90 VAL A O 1
ATOM 654 N N . GLU A 1 91 ? 2.217 5.942 7.381 1.00 98.19 91 GLU A N 1
ATOM 655 C CA . GLU A 1 91 ? 3.506 6.489 6.973 1.00 98.19 91 GLU A CA 1
ATOM 656 C C . GLU A 1 91 ? 3.976 5.772 5.710 1.00 98.19 91 GLU A C 1
ATOM 658 O O . GLU A 1 91 ? 3.836 4.554 5.584 1.00 98.19 91 GLU A O 1
ATOM 663 N N . PHE A 1 92 ? 4.570 6.525 4.791 1.00 97.88 92 PHE A N 1
ATOM 664 C CA . PHE A 1 92 ? 5.109 6.004 3.543 1.00 97.88 92 PHE A CA 1
ATOM 665 C C . PHE A 1 92 ? 6.621 6.185 3.535 1.00 97.88 92 PHE A C 1
ATOM 667 O O . PHE A 1 92 ? 7.134 7.252 3.878 1.00 97.88 92 PHE A O 1
ATOM 674 N N . GLU A 1 93 ? 7.341 5.140 3.148 1.00 97.31 93 GLU A N 1
ATOM 675 C CA . GLU A 1 93 ? 8.791 5.185 3.004 1.00 97.31 93 GLU A CA 1
ATOM 676 C C . GLU A 1 93 ? 9.207 4.633 1.645 1.00 97.31 93 GLU A C 1
ATOM 678 O O . GLU A 1 93 ? 8.690 3.615 1.183 1.00 97.31 93 GLU A O 1
ATOM 683 N N . VAL A 1 94 ? 10.188 5.294 1.030 1.00 95.94 94 VAL A N 1
ATOM 684 C CA . VAL A 1 94 ? 10.896 4.800 -0.152 1.00 95.94 94 VAL A CA 1
ATOM 685 C C . VAL A 1 94 ? 12.365 4.691 0.213 1.00 95.94 94 VAL A C 1
ATOM 687 O O . VAL A 1 94 ? 12.951 5.641 0.736 1.00 95.94 94 VAL A O 1
ATOM 690 N N . GLY A 1 95 ? 12.962 3.535 -0.036 1.00 92.12 95 GLY A N 1
ATOM 691 C CA . GLY A 1 95 ? 14.369 3.307 0.262 1.00 92.12 95 GLY A CA 1
ATOM 692 C C . GLY A 1 95 ? 14.889 2.042 -0.390 1.00 92.12 95 GLY A C 1
ATOM 693 O O . GLY A 1 95 ? 14.271 1.514 -1.309 1.00 92.12 95 GLY A O 1
ATOM 694 N N . ASP A 1 96 ? 16.010 1.542 0.114 1.00 90.19 96 ASP A N 1
ATOM 695 C CA . ASP A 1 96 ? 16.616 0.325 -0.414 1.00 90.19 96 ASP A CA 1
ATOM 696 C C . ASP A 1 96 ? 15.826 -0.922 0.040 1.00 90.19 96 ASP A C 1
ATOM 698 O O . ASP A 1 96 ? 15.353 -1.027 1.182 1.00 90.19 96 ASP A O 1
ATOM 702 N N . GLY A 1 97 ? 15.645 -1.854 -0.885 1.00 83.25 97 GLY A N 1
ATOM 703 C CA . GLY A 1 97 ? 15.106 -3.197 -0.697 1.00 83.25 97 GLY A CA 1
ATOM 704 C C . GLY A 1 97 ? 16.201 -4.259 -0.693 1.00 83.25 97 GLY A C 1
ATOM 705 O O . GLY A 1 97 ? 17.396 -3.955 -0.591 1.00 83.25 97 GLY A O 1
ATOM 706 N N . ALA A 1 98 ? 15.799 -5.524 -0.806 1.00 82.00 98 ALA A N 1
ATOM 707 C CA . ALA A 1 98 ? 16.744 -6.612 -1.031 1.00 82.00 98 ALA A CA 1
ATOM 708 C C . ALA A 1 98 ? 17.511 -6.424 -2.356 1.00 82.00 98 ALA A C 1
ATOM 710 O O . ALA A 1 98 ? 16.991 -5.862 -3.312 1.00 82.00 98 ALA A O 1
ATOM 711 N N . ASP A 1 99 ? 18.764 -6.885 -2.411 1.00 83.00 99 ASP A N 1
ATOM 712 C CA . ASP A 1 99 ? 19.566 -6.947 -3.645 1.00 83.00 99 ASP A CA 1
ATOM 713 C C . ASP A 1 99 ? 19.674 -5.632 -4.451 1.00 83.00 99 ASP A C 1
ATOM 715 O O . ASP A 1 99 ? 19.821 -5.654 -5.671 1.00 83.00 99 ASP A O 1
ATOM 719 N N . TYR A 1 100 ? 19.686 -4.483 -3.759 1.00 79.19 100 TYR A N 1
ATOM 720 C CA . TYR A 1 100 ? 19.718 -3.130 -4.347 1.00 79.19 100 TYR A CA 1
ATOM 721 C C . TYR A 1 100 ? 18.453 -2.734 -5.119 1.00 79.19 100 TYR A C 1
ATOM 723 O O . TYR A 1 100 ? 18.473 -1.748 -5.857 1.00 79.19 100 TYR A O 1
ATOM 731 N N . PHE A 1 101 ? 17.353 -3.462 -4.930 1.00 89.12 101 PHE A N 1
ATOM 732 C CA . PHE A 1 101 ? 16.048 -3.018 -5.391 1.00 89.12 101 PHE A CA 1
ATOM 733 C C . PHE A 1 101 ? 15.606 -1.753 -4.664 1.00 89.12 101 PHE A C 1
ATOM 735 O O . PHE A 1 101 ? 16.047 -1.449 -3.556 1.00 89.12 101 PHE A O 1
ATOM 742 N N . THR A 1 102 ? 14.711 -1.012 -5.298 1.00 93.88 102 THR A N 1
ATOM 743 C CA . THR A 1 102 ? 13.960 0.052 -4.644 1.00 93.88 102 THR A CA 1
ATOM 744 C C . THR A 1 102 ? 12.782 -0.582 -3.921 1.00 93.88 102 THR A C 1
ATOM 746 O O . THR A 1 102 ? 12.132 -1.486 -4.443 1.00 93.88 102 THR A O 1
ATOM 749 N N . ALA A 1 103 ? 12.508 -0.117 -2.707 1.00 96.75 103 ALA A N 1
ATOM 750 C CA . ALA A 1 103 ? 11.439 -0.624 -1.870 1.00 96.75 103 ALA A CA 1
ATOM 751 C C . ALA A 1 103 ? 10.502 0.495 -1.419 1.00 96.75 103 ALA A C 1
ATOM 753 O O . ALA A 1 103 ? 10.920 1.444 -0.749 1.00 96.75 103 ALA A O 1
ATOM 754 N N . TYR A 1 104 ? 9.222 0.330 -1.741 1.00 97.75 104 TYR A N 1
ATOM 755 C CA . TYR A 1 104 ? 8.120 1.148 -1.250 1.00 97.75 104 TYR A CA 1
ATOM 756 C C . TYR A 1 104 ? 7.463 0.445 -0.069 1.00 97.75 104 TYR A C 1
ATOM 758 O O . TYR A 1 104 ? 7.081 -0.720 -0.174 1.00 97.75 104 TYR A O 1
ATOM 766 N N . ARG A 1 105 ? 7.321 1.144 1.056 1.00 98.12 105 ARG A N 1
ATOM 767 C CA . ARG A 1 105 ? 6.770 0.586 2.294 1.00 98.12 105 ARG A CA 1
ATOM 768 C C . ARG A 1 105 ? 5.629 1.440 2.810 1.00 98.12 105 ARG A C 1
ATOM 770 O O . ARG A 1 105 ? 5.737 2.666 2.856 1.00 98.12 105 ARG A O 1
ATOM 777 N N . ILE A 1 106 ? 4.557 0.774 3.221 1.00 98.25 106 ILE A N 1
ATOM 778 C CA . ILE A 1 106 ? 3.425 1.381 3.915 1.00 98.25 106 ILE A CA 1
ATOM 779 C C . ILE A 1 106 ? 3.492 0.912 5.360 1.00 98.25 106 ILE A C 1
ATOM 781 O O . ILE A 1 106 ? 3.315 -0.272 5.641 1.00 98.25 106 ILE A O 1
ATOM 785 N N . PHE A 1 107 ? 3.722 1.835 6.283 1.00 98.38 107 PHE A N 1
ATOM 786 C CA . PHE A 1 107 ? 3.632 1.575 7.712 1.00 98.38 107 PHE A CA 1
ATOM 787 C C . PHE A 1 107 ? 2.328 2.129 8.265 1.00 98.38 107 PHE A C 1
ATOM 789 O O . PHE A 1 107 ? 1.855 3.185 7.851 1.00 98.38 107 PHE A O 1
ATOM 796 N N . VAL A 1 108 ? 1.761 1.437 9.247 1.00 98.00 108 VAL A N 1
ATOM 797 C CA . VAL A 1 108 ? 0.593 1.911 9.990 1.00 98.00 108 VAL A CA 1
ATOM 798 C C . VAL A 1 108 ? 0.878 1.936 11.481 1.00 98.00 108 VAL A C 1
ATOM 800 O O . VAL A 1 108 ? 1.587 1.076 12.007 1.00 98.00 108 VAL A O 1
ATOM 803 N N . LEU A 1 109 ? 0.314 2.920 12.178 1.00 97.56 109 LEU A N 1
ATOM 804 C CA . LEU A 1 109 ? 0.325 2.967 13.635 1.00 97.56 109 LEU A CA 1
ATOM 805 C C . LEU A 1 109 ? -1.012 2.468 14.171 1.00 97.56 109 LEU A C 1
ATOM 807 O O . LEU A 1 109 ? -2.050 3.100 13.960 1.00 97.56 109 LEU A O 1
ATOM 811 N N . ALA A 1 110 ? -0.978 1.361 14.904 1.00 96.12 110 ALA A N 1
ATOM 812 C CA . ALA A 1 110 ? -2.160 0.719 15.459 1.00 96.12 110 ALA A CA 1
ATOM 813 C C . ALA A 1 110 ? -1.830 0.165 16.855 1.00 96.12 110 ALA A C 1
ATOM 815 O O . ALA A 1 110 ? -0.859 -0.570 17.032 1.00 96.12 110 ALA A O 1
ATOM 816 N N . GLY A 1 111 ? -2.605 0.552 17.873 1.00 93.00 111 GLY A N 1
ATOM 817 C CA . GLY A 1 111 ? -2.398 0.081 19.249 1.00 93.00 111 GLY A CA 1
ATOM 818 C C . GLY A 1 111 ? -1.006 0.368 19.830 1.00 93.00 111 GLY A C 1
ATOM 819 O O . GLY A 1 111 ? -0.420 -0.523 20.442 1.00 93.00 111 GLY A O 1
ATOM 820 N N . ASP A 1 112 ? -0.479 1.581 19.617 1.00 93.19 112 ASP A N 1
ATOM 821 C CA . ASP A 1 112 ? 0.870 2.015 20.046 1.00 93.19 112 ASP A CA 1
ATOM 822 C C . ASP A 1 112 ? 2.026 1.218 19.408 1.00 93.19 112 ASP A C 1
ATOM 824 O O . ASP A 1 112 ? 3.146 1.162 19.914 1.00 93.19 112 ASP A O 1
ATOM 828 N N . LYS A 1 113 ? 1.760 0.571 18.270 1.00 95.88 113 LYS A N 1
ATOM 829 C CA . LYS A 1 113 ? 2.767 -0.134 17.478 1.00 95.88 113 LYS A CA 1
ATOM 830 C C . LYS A 1 113 ? 2.826 0.450 16.084 1.00 95.88 113 LYS A C 1
ATOM 832 O O . LYS A 1 113 ? 1.792 0.707 15.479 1.00 95.88 113 LYS A O 1
ATOM 837 N N . ARG A 1 114 ? 4.043 0.571 15.564 1.00 97.19 114 ARG A N 1
ATOM 838 C CA . ARG A 1 114 ? 4.310 0.784 14.144 1.00 97.19 114 ARG A CA 1
ATOM 839 C C . ARG A 1 114 ? 4.440 -0.576 13.466 1.00 97.19 114 ARG A C 1
ATOM 841 O O . ARG A 1 114 ? 5.289 -1.374 13.860 1.00 97.19 114 ARG A O 1
ATOM 848 N N . ILE A 1 115 ? 3.594 -0.844 12.484 1.00 97.44 115 ILE A N 1
ATOM 849 C CA . ILE A 1 115 ? 3.481 -2.130 11.792 1.00 97.44 115 ILE A CA 1
ATOM 850 C C . ILE A 1 115 ? 3.812 -1.895 10.322 1.00 97.44 115 ILE A C 1
ATOM 852 O O . ILE A 1 115 ? 3.290 -0.955 9.728 1.00 97.44 115 ILE A O 1
ATOM 856 N N . ASN A 1 116 ? 4.675 -2.730 9.741 1.00 97.44 116 ASN A N 1
ATOM 857 C CA . ASN A 1 116 ? 4.853 -2.763 8.293 1.00 97.44 116 ASN A CA 1
ATOM 858 C C . ASN A 1 116 ? 3.602 -3.393 7.680 1.00 97.44 116 ASN A C 1
ATOM 860 O O . ASN A 1 116 ? 3.393 -4.589 7.853 1.00 97.44 116 ASN A O 1
ATOM 864 N N . LEU A 1 117 ? 2.736 -2.606 7.050 1.00 97.50 117 LEU A N 1
ATOM 865 C CA . LEU A 1 117 ? 1.521 -3.130 6.434 1.00 97.50 117 LEU A CA 1
ATOM 866 C C . LEU A 1 117 ? 1.855 -3.830 5.121 1.00 97.50 117 LEU A C 1
ATOM 868 O O . LEU A 1 117 ? 1.389 -4.945 4.904 1.00 97.50 117 LEU A O 1
ATOM 872 N N . ALA A 1 118 ? 2.640 -3.175 4.264 1.00 98.00 118 ALA A N 1
ATOM 873 C CA . ALA A 1 118 ? 2.984 -3.692 2.949 1.00 98.00 118 ALA A CA 1
ATOM 874 C C . ALA A 1 118 ? 4.365 -3.226 2.479 1.00 98.00 118 ALA A C 1
ATOM 876 O O . ALA A 1 118 ? 4.720 -2.059 2.664 1.00 98.00 118 ALA A O 1
ATOM 877 N N . THR A 1 119 ? 5.088 -4.117 1.797 1.00 98.06 119 THR A N 1
ATOM 878 C CA . THR A 1 119 ? 6.352 -3.819 1.107 1.00 98.06 119 THR A CA 1
ATOM 879 C C . THR A 1 119 ? 6.238 -4.203 -0.364 1.00 98.06 119 THR A C 1
ATOM 881 O O . THR A 1 119 ? 5.841 -5.325 -0.677 1.00 98.06 119 THR A O 1
ATOM 884 N N . PHE A 1 120 ? 6.647 -3.300 -1.254 1.00 97.19 120 PHE A N 1
ATOM 885 C CA . PHE A 1 120 ? 6.822 -3.568 -2.678 1.00 97.19 120 PHE A CA 1
ATOM 886 C C . PHE A 1 120 ? 8.282 -3.368 -3.056 1.00 97.19 120 PHE A C 1
ATOM 888 O O . PHE A 1 120 ? 8.811 -2.283 -2.817 1.00 97.19 120 PHE A O 1
ATOM 895 N N . GLU A 1 121 ? 8.921 -4.373 -3.646 1.00 96.56 121 GLU A N 1
ATOM 896 C CA . GLU A 1 121 ? 10.319 -4.293 -4.084 1.00 96.56 121 GLU A CA 1
ATOM 897 C C . GLU A 1 121 ? 10.423 -4.480 -5.594 1.00 96.56 121 GLU A C 1
ATOM 899 O O . GLU A 1 121 ? 9.728 -5.318 -6.163 1.00 96.56 121 GLU A O 1
ATOM 904 N N . GLY A 1 122 ? 11.278 -3.694 -6.239 1.00 93.81 122 GLY A N 1
ATOM 905 C CA . GLY A 1 122 ? 11.435 -3.719 -7.687 1.00 93.81 122 GLY A CA 1
ATOM 906 C C . GLY A 1 122 ? 12.639 -2.929 -8.177 1.00 93.81 122 GLY A C 1
ATOM 907 O O . GLY A 1 122 ? 13.363 -2.299 -7.402 1.00 93.81 122 GLY A O 1
ATOM 908 N N . ASP A 1 123 ? 12.864 -2.965 -9.484 1.00 90.69 123 ASP A N 1
ATOM 909 C CA . ASP A 1 123 ? 13.952 -2.235 -10.135 1.00 90.69 123 ASP A CA 1
ATOM 910 C C . ASP A 1 123 ? 13.374 -1.217 -11.113 1.00 90.69 123 ASP A C 1
ATOM 912 O O . ASP A 1 123 ? 12.756 -1.586 -12.108 1.00 90.69 123 ASP A O 1
ATOM 916 N N . ASP A 1 124 ? 13.623 0.072 -10.884 1.00 88.75 124 ASP A N 1
ATOM 917 C CA . ASP A 1 124 ? 13.244 1.128 -11.829 1.00 88.75 124 ASP A CA 1
ATOM 918 C C . ASP A 1 124 ? 13.923 0.951 -13.199 1.00 88.75 124 ASP A C 1
ATOM 920 O O . ASP A 1 124 ? 13.450 1.464 -14.221 1.00 88.75 124 ASP A O 1
ATOM 924 N N . GLY A 1 125 ? 15.049 0.237 -13.250 1.00 86.62 125 GLY A N 1
ATOM 925 C CA . GLY A 1 125 ? 15.866 0.042 -14.433 1.00 86.62 125 GLY A CA 1
ATOM 926 C C . GLY A 1 125 ? 16.326 1.383 -15.001 1.00 86.62 125 GLY A C 1
ATOM 927 O O . GLY A 1 125 ? 17.167 2.078 -14.437 1.00 86.62 125 GLY A O 1
ATOM 928 N N . SER A 1 126 ? 15.779 1.764 -16.158 1.00 84.25 126 SER A N 1
ATOM 929 C CA . SER A 1 126 ? 16.045 3.072 -16.775 1.00 84.25 126 SER A CA 1
ATOM 930 C C . SER A 1 126 ? 15.112 4.194 -16.298 1.00 84.25 126 SER A C 1
ATOM 932 O O . SER A 1 126 ? 15.285 5.337 -16.722 1.00 84.25 126 SER A O 1
ATOM 934 N N . GLY A 1 127 ? 14.092 3.874 -15.496 1.00 83.19 127 GLY A N 1
ATOM 935 C CA . GLY A 1 127 ? 13.009 4.770 -15.082 1.00 83.19 127 GLY A CA 1
ATOM 936 C C . GLY A 1 127 ? 11.930 5.009 -16.149 1.00 83.19 127 GLY A C 1
ATOM 937 O O . GLY A 1 127 ? 10.961 5.718 -15.895 1.00 83.19 127 GLY A O 1
ATOM 938 N N . TYR A 1 128 ? 12.062 4.438 -17.354 1.00 84.19 128 TYR A N 1
ATOM 939 C CA . TYR A 1 128 ? 11.091 4.629 -18.445 1.00 84.19 128 TYR A CA 1
ATOM 940 C C . TYR A 1 128 ? 9.771 3.868 -18.230 1.00 84.19 128 TYR A C 1
ATOM 942 O O . TYR A 1 128 ? 8.739 4.264 -18.768 1.00 84.19 128 TYR A O 1
ATOM 950 N N . TYR A 1 129 ? 9.806 2.784 -17.455 1.00 84.62 129 TYR A N 1
ATOM 951 C CA . TYR A 1 129 ? 8.711 1.816 -17.331 1.00 84.62 129 TYR A CA 1
ATOM 952 C C . TYR A 1 129 ? 7.829 2.031 -16.088 1.00 84.62 129 TYR A C 1
ATOM 954 O O . TYR A 1 129 ? 6.975 1.206 -15.776 1.00 84.62 129 TYR A O 1
ATOM 962 N N . GLY A 1 130 ? 7.993 3.164 -15.403 1.00 87.50 130 GLY A N 1
ATOM 963 C CA . GLY A 1 130 ? 7.271 3.459 -14.166 1.00 87.50 130 GLY A CA 1
ATOM 964 C C . GLY A 1 130 ? 7.937 2.854 -12.932 1.00 87.50 130 GLY A C 1
ATOM 965 O O . GLY A 1 130 ? 9.046 2.329 -13.010 1.00 87.50 130 GLY A O 1
ATOM 966 N N . THR A 1 131 ? 7.272 3.013 -11.790 1.00 92.31 131 THR A N 1
ATOM 967 C CA . THR A 1 131 ? 7.777 2.611 -10.476 1.00 92.31 131 THR A CA 1
ATOM 968 C C . THR A 1 131 ? 6.633 2.431 -9.475 1.00 92.31 131 THR A C 1
ATOM 970 O O . THR A 1 131 ? 5.507 2.880 -9.718 1.00 92.31 131 THR A O 1
ATOM 973 N N . GLY A 1 132 ? 6.929 1.805 -8.339 1.00 93.06 132 GLY A N 1
ATOM 974 C CA . GLY A 1 132 ? 6.056 1.765 -7.176 1.00 93.06 132 GLY A CA 1
ATOM 975 C C . GLY A 1 132 ? 4.943 0.732 -7.267 1.00 93.06 132 GLY A C 1
ATOM 976 O O . GLY A 1 132 ? 5.160 -0.420 -7.629 1.00 93.06 132 GLY A O 1
ATOM 977 N N . TYR A 1 133 ? 3.747 1.132 -6.850 1.00 94.19 133 TYR A N 1
ATOM 978 C CA . TYR A 1 133 ? 2.620 0.235 -6.629 1.00 94.19 133 TYR A CA 1
ATOM 979 C C . TYR A 1 133 ? 1.284 0.935 -6.877 1.00 94.19 133 TYR A C 1
ATOM 981 O O . TYR A 1 133 ? 1.210 2.162 -7.002 1.00 94.19 133 TYR A O 1
ATOM 989 N N . TYR A 1 134 ? 0.224 0.133 -6.897 1.00 93.19 134 TYR A N 1
ATOM 990 C CA . TYR A 1 134 ? -1.159 0.570 -6.944 1.00 93.19 134 TYR A CA 1
ATOM 991 C C . TYR A 1 134 ? -1.981 -0.082 -5.828 1.00 93.19 134 TYR A C 1
ATOM 993 O O . TYR A 1 134 ? -1.860 -1.275 -5.547 1.00 93.19 134 TYR A O 1
ATOM 1001 N N . VAL A 1 135 ? -2.875 0.705 -5.232 1.00 94.38 135 VAL A N 1
ATOM 1002 C CA . VAL 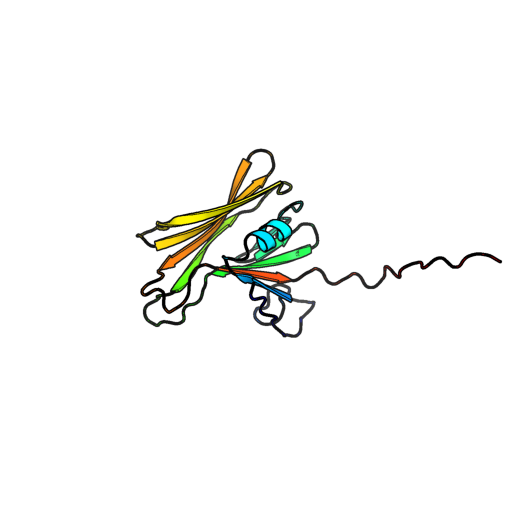A 1 135 ? -3.935 0.242 -4.331 1.00 94.38 135 VAL A CA 1
ATOM 1003 C C . VAL A 1 135 ? -5.255 0.327 -5.080 1.00 94.38 135 VAL A C 1
ATOM 1005 O O . VAL A 1 135 ? -5.763 1.417 -5.355 1.00 94.38 135 VAL A O 1
ATOM 1008 N N . MET A 1 136 ? -5.814 -0.825 -5.430 1.00 92.62 136 MET A N 1
ATOM 1009 C CA . MET A 1 136 ? -7.128 -0.927 -6.056 1.00 92.62 136 MET A CA 1
ATOM 1010 C C . MET A 1 136 ? -8.189 -1.073 -4.965 1.00 92.62 136 MET A C 1
ATOM 1012 O O . MET A 1 136 ? -8.036 -1.885 -4.057 1.00 92.62 136 MET A O 1
ATOM 1016 N N . VAL A 1 137 ? -9.268 -0.299 -5.048 1.00 91.06 137 VAL A N 1
ATOM 1017 C CA . VAL A 1 137 ? -10.297 -0.188 -4.007 1.00 91.06 137 VAL A CA 1
ATOM 1018 C C . VAL A 1 137 ? -11.647 -0.616 -4.553 1.00 91.06 137 VAL A C 1
ATOM 1020 O O . VAL A 1 137 ? -12.104 -0.083 -5.563 1.00 91.06 137 VAL A O 1
ATOM 1023 N N . ARG A 1 138 ? -12.301 -1.546 -3.860 1.00 91.12 138 ARG A N 1
ATOM 1024 C CA . ARG A 1 138 ? -13.704 -1.904 -4.062 1.00 91.12 138 ARG A CA 1
ATOM 1025 C C . ARG A 1 138 ? -14.464 -1.598 -2.785 1.00 91.12 138 ARG A C 1
ATOM 1027 O O . 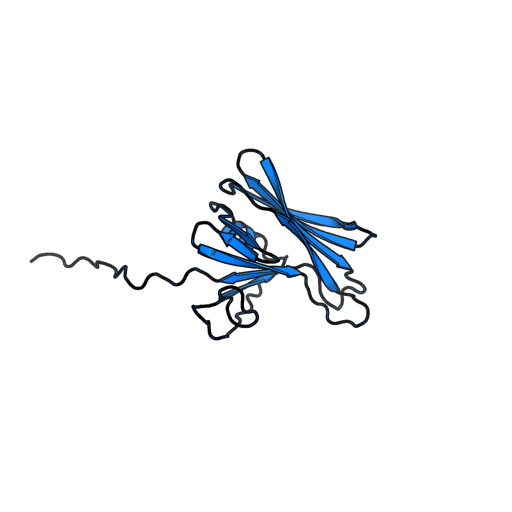ARG A 1 138 ? -14.208 -2.211 -1.749 1.00 91.12 138 ARG A O 1
ATOM 1034 N N . ARG A 1 139 ? -15.403 -0.662 -2.855 1.00 87.25 139 ARG A N 1
ATOM 1035 C CA . ARG A 1 139 ? -16.258 -0.343 -1.710 1.00 87.25 139 ARG A CA 1
ATOM 1036 C C . ARG A 1 139 ? -17.277 -1.460 -1.477 1.00 87.25 139 ARG A C 1
ATOM 1038 O O . ARG A 1 139 ? -17.654 -2.151 -2.429 1.00 87.25 139 ARG A O 1
ATOM 1045 N N . PRO A 1 140 ? -17.762 -1.638 -0.238 1.00 84.12 140 PRO A N 1
ATOM 1046 C CA . PRO A 1 140 ? -18.906 -2.505 0.001 1.00 84.12 140 PRO A CA 1
ATOM 1047 C C . PRO A 1 140 ? -20.084 -2.024 -0.856 1.00 84.12 140 PRO A C 1
ATOM 1049 O O . PRO A 1 140 ? -20.278 -0.820 -1.058 1.00 84.12 140 PRO A O 1
ATOM 1052 N N . ALA A 1 141 ? -20.881 -2.961 -1.372 1.00 72.31 141 ALA A N 1
ATOM 1053 C CA . ALA A 1 141 ? -22.115 -2.602 -2.055 1.00 72.31 141 ALA A CA 1
ATOM 1054 C C . ALA A 1 141 ? -22.967 -1.763 -1.093 1.00 72.31 141 ALA A C 1
ATOM 1056 O O . ALA A 1 141 ? -23.226 -2.197 0.029 1.00 72.31 141 ALA A O 1
ATOM 1057 N N . ALA A 1 142 ? -23.377 -0.563 -1.514 1.00 59.69 142 ALA A N 1
ATOM 1058 C CA . ALA A 1 142 ? -24.267 0.260 -0.706 1.00 59.69 142 ALA A CA 1
ATOM 1059 C C . ALA A 1 142 ? -25.498 -0.577 -0.348 1.00 59.69 142 ALA A C 1
ATOM 1061 O O . ALA A 1 142 ? -26.163 -1.095 -1.252 1.00 59.69 142 ALA A O 1
ATOM 1062 N N . GLU A 1 143 ? -25.785 -0.740 0.946 1.00 46.81 143 GLU A N 1
ATOM 1063 C CA . GLU A 1 143 ? -26.976 -1.475 1.354 1.00 46.81 143 GLU A CA 1
ATOM 1064 C C . GLU A 1 143 ? -28.199 -0.831 0.683 1.00 46.81 143 GLU A C 1
ATOM 1066 O O . GLU A 1 143 ? -28.414 0.383 0.818 1.00 46.81 143 GLU A O 1
ATOM 1071 N N . PRO A 1 144 ? -29.006 -1.592 -0.075 1.00 43.09 144 PRO A N 1
ATOM 1072 C CA . PRO A 1 144 ? -30.202 -1.049 -0.688 1.00 43.09 144 PRO A CA 1
ATOM 1073 C C . PRO A 1 144 ? -31.241 -0.796 0.412 1.00 43.09 144 PRO A C 1
ATOM 1075 O O . PRO A 1 144 ? -32.077 -1.657 0.667 1.00 43.09 144 PRO A O 1
ATOM 1078 N N . GLY A 1 145 ? -31.215 0.368 1.079 1.00 48.81 145 GLY A N 1
ATOM 1079 C CA . GLY A 1 145 ? -32.321 0.701 1.984 1.00 48.81 145 GLY A CA 1
ATOM 1080 C C . GLY A 1 145 ? -32.184 1.737 3.097 1.00 48.81 145 GLY A C 1
ATOM 1081 O O . GLY A 1 145 ? -33.014 1.675 3.998 1.00 48.81 145 GLY A O 1
ATOM 1082 N N . VAL A 1 146 ? -31.285 2.725 3.061 1.00 48.09 146 VAL A N 1
ATOM 1083 C CA . VAL A 1 146 ? -31.522 3.953 3.856 1.00 48.09 146 VAL A CA 1
ATOM 1084 C C . VAL A 1 146 ? -32.032 5.040 2.923 1.00 48.09 146 VAL A C 1
ATOM 1086 O O . VAL A 1 146 ? -31.295 5.895 2.437 1.00 48.09 146 VAL A O 1
ATOM 1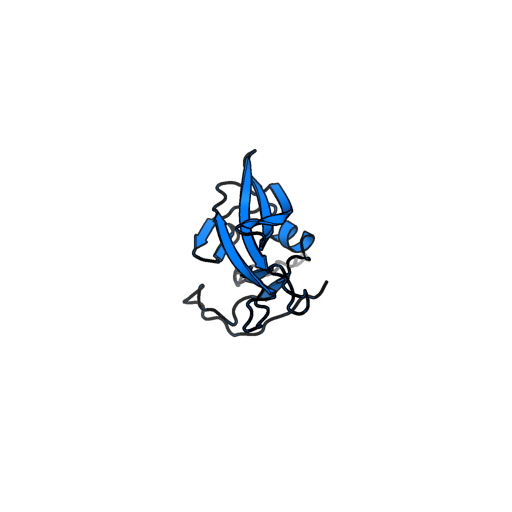089 N N . ALA A 1 147 ? -33.329 4.957 2.619 1.00 43.50 147 ALA A N 1
ATOM 1090 C CA . ALA A 1 147 ? -34.056 6.087 2.068 1.00 43.50 147 ALA A CA 1
ATOM 1091 C C . ALA A 1 147 ? -33.909 7.260 3.044 1.00 43.50 147 ALA A C 1
ATOM 1093 O O . ALA A 1 147 ? -34.227 7.122 4.223 1.00 43.50 147 ALA A O 1
ATOM 1094 N N . ALA A 1 148 ? -33.429 8.397 2.543 1.00 44.28 148 ALA A N 1
ATOM 1095 C CA . ALA A 1 148 ? -33.488 9.659 3.257 1.00 44.28 148 ALA A CA 1
ATOM 1096 C C . ALA A 1 148 ? -34.940 9.905 3.692 1.00 44.28 148 ALA A C 1
ATOM 1098 O O . ALA A 1 148 ? -35.826 10.106 2.857 1.00 44.28 148 ALA A O 1
ATOM 1099 N N . 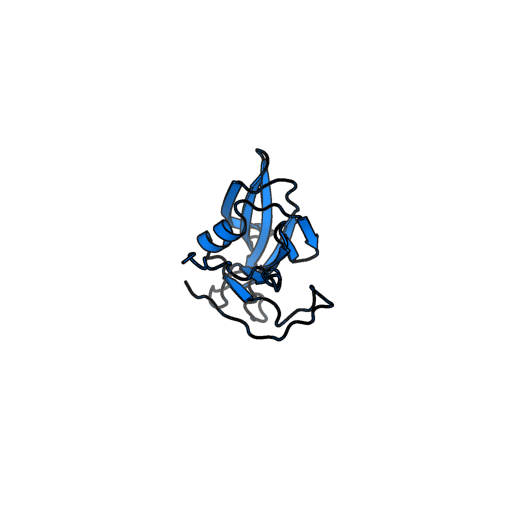ASP A 1 149 ? -35.188 9.881 4.996 1.00 43.59 149 ASP A N 1
ATOM 1100 C CA . ASP A 1 149 ? -36.418 10.346 5.610 1.00 43.59 149 ASP A CA 1
ATOM 1101 C C . ASP A 1 149 ? -36.439 11.877 5.543 1.00 43.59 149 ASP A C 1
ATOM 1103 O O . ASP A 1 149 ? -36.252 12.604 6.515 1.00 43.59 149 ASP A O 1
ATOM 1107 N N . SER A 1 150 ? -36.673 12.410 4.343 1.00 45.41 150 SER A N 1
ATOM 1108 C CA . SER A 1 150 ? -36.977 13.824 4.188 1.00 45.41 150 SER A CA 1
ATOM 1109 C C . SER A 1 150 ? -38.324 14.110 4.852 1.00 45.41 150 SER A C 1
ATOM 1111 O O . SER A 1 150 ? -39.386 13.885 4.271 1.00 45.41 150 SER A O 1
ATOM 1113 N N . ALA A 1 151 ? -38.237 14.578 6.094 1.00 48.69 151 ALA A N 1
ATOM 1114 C CA . ALA A 1 151 ? -39.160 15.447 6.806 1.00 48.69 151 ALA A CA 1
ATOM 1115 C C . ALA A 1 151 ? -40.382 15.912 5.986 1.00 48.69 151 ALA A C 1
ATOM 1117 O O . ALA A 1 151 ? -40.347 16.922 5.281 1.00 48.69 151 ALA A O 1
ATOM 1118 N N . GLY A 1 152 ? -41.500 15.206 6.156 1.00 34.97 152 GLY A N 1
ATOM 1119 C CA . GLY A 1 152 ? -42.831 15.736 5.882 1.00 34.97 152 GLY A CA 1
ATOM 1120 C C . GLY A 1 152 ? -43.304 16.555 7.082 1.00 34.97 152 GLY A C 1
ATOM 1121 O O . GLY A 1 152 ? -43.722 16.000 8.093 1.00 34.97 152 GLY A O 1
ATOM 1122 N N . VAL A 1 153 ? -43.195 17.878 6.979 1.00 46.91 153 VAL A N 1
ATOM 1123 C CA . VAL A 1 153 ? -43.699 18.865 7.950 1.00 46.91 153 VAL A CA 1
ATOM 1124 C C . VAL A 1 153 ? -45.221 18.711 8.135 1.00 46.91 153 VAL A C 1
ATOM 1126 O O . VAL A 1 153 ? -45.927 18.578 7.134 1.00 46.91 153 VAL A O 1
ATOM 1129 N N . PRO A 1 154 ? -45.765 18.777 9.367 1.00 46.47 154 PRO A N 1
ATOM 1130 C CA . PRO A 1 154 ? -47.204 18.690 9.591 1.00 46.47 154 PRO A CA 1
ATOM 1131 C C . PRO A 1 154 ? -47.915 20.001 9.224 1.00 46.47 154 PRO A C 1
ATOM 1133 O O . PRO A 1 154 ? -47.432 21.094 9.540 1.00 46.47 154 PRO A O 1
ATOM 1136 N N . ARG A 1 155 ? -49.099 19.884 8.617 1.00 51.00 155 ARG A N 1
ATOM 1137 C CA . ARG A 1 155 ? -50.180 20.875 8.678 1.00 51.00 155 ARG A CA 1
ATOM 1138 C C . ARG A 1 155 ? -51.514 20.166 8.822 1.00 51.00 155 ARG A C 1
ATOM 1140 O O . ARG A 1 155 ? -51.717 19.180 8.083 1.00 51.00 155 ARG A O 1
#

Secondary structure (DSSP, 8-state):
---B-------TT-TT--SS--SEEEETT-HHHHHHHHTT--EEEEETTEEEETTS-EEEEEE-----TT-TT-EEEEEE----S-EEEEEEEEEE-GGG-EEEEEEEEETTEEEEEEEEEE--TTSTT--SEEEEEEPPPPPTT----------

Radius of gyration: 18.16 Å; chains: 1; bounding box: 70×36×41 Å

Sequence (155 aa):
MSVVAYSGRIDATNPYSSSGDFDVAYDHGAEAAIEALLLGHSVSKVAEDHLLLDDGTLLRLVGNEGGCSCGGGDYDLTELNDVDNIITAVEFEVGDGADYFTAYRIFVLAGDKRINLATFEGDDGSGYYGTGYYVMVRRPAAEPGVAADSAGVPR

pLDDT: mean 80.96, std 20.87, range [31.66, 98.38]

Foldseek 3Di:
DDKDAFAADDDPPDPPDDGHFFGTKDFPVNVVVVFVVQAQWFFPDDDDQWTAIPQRKIKGKAWADLPDPVQARHKGWPDADGGPFGFHGKDWDWDADPPRWIKIWIWTQGPNDIDTHTIITGHNPVVPSHGTIMIGIHGDDDPPDPDPPPDDDDD